Protein AF-A0A1C6B634-F1 (afdb_monomer)

Structure (mmCIF, N/CA/C/O backbone):
data_AF-A0A1C6B634-F1
#
_entry.i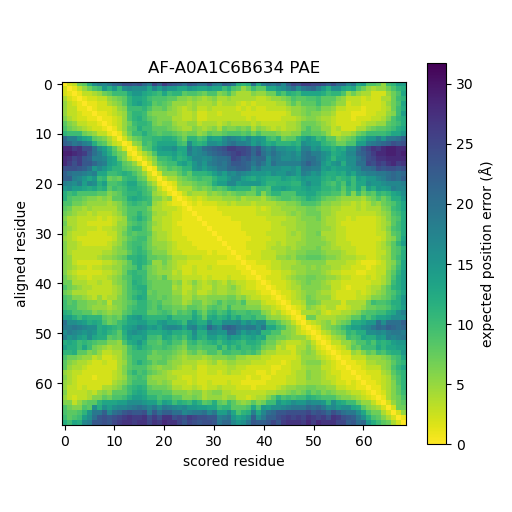d   A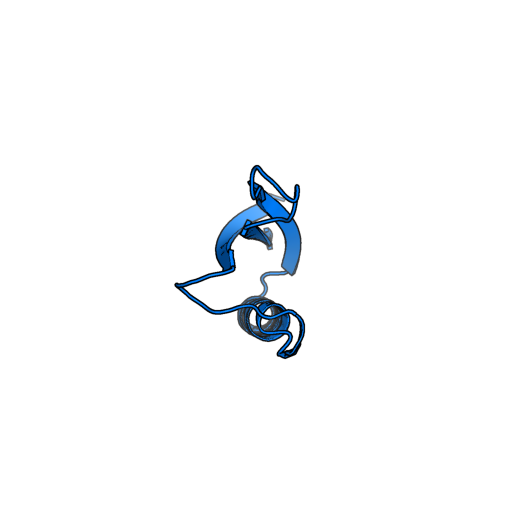F-A0A1C6B634-F1
#
loop_
_atom_site.group_PDB
_atom_site.id
_atom_site.type_symbol
_atom_site.label_atom_id
_atom_site.label_alt_id
_atom_site.label_comp_id
_atom_site.label_asym_id
_atom_site.label_entity_id
_atom_site.label_seq_id
_atom_site.pdbx_PDB_ins_code
_atom_site.Cartn_x
_atom_site.Cartn_y
_atom_site.Cartn_z
_atom_site.occupancy
_atom_site.B_iso_or_equiv
_atom_site.auth_seq_id
_atom_site.auth_comp_id
_atom_site.auth_asym_id
_atom_site.auth_a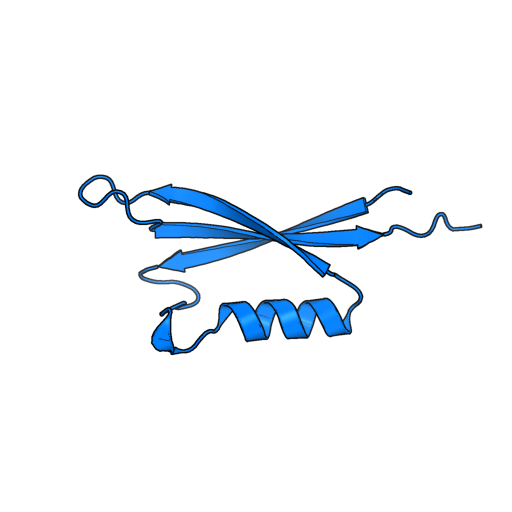tom_id
_atom_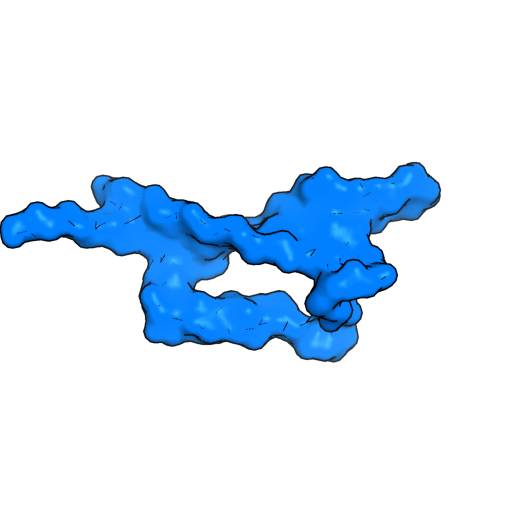site.pdbx_PDB_model_num
ATOM 1 N N . MET A 1 1 ? -6.757 11.996 18.889 1.00 60.28 1 MET A N 1
ATOM 2 C CA . MET A 1 1 ? -6.928 10.864 17.956 1.00 60.28 1 MET A CA 1
ATOM 3 C C . MET A 1 1 ? -5.578 10.548 17.358 1.00 60.28 1 MET A C 1
ATOM 5 O O . MET A 1 1 ? -5.100 11.300 16.516 1.00 60.28 1 MET A O 1
ATOM 9 N N . MET A 1 2 ? -4.937 9.504 17.878 1.00 78.12 2 MET A N 1
ATOM 10 C CA . MET A 1 2 ? -3.728 8.950 17.277 1.00 78.12 2 MET A CA 1
ATOM 11 C C . MET A 1 2 ? -4.116 8.242 15.977 1.00 78.12 2 MET A C 1
ATOM 13 O O . MET A 1 2 ? -5.179 7.628 15.895 1.00 78.12 2 MET A O 1
ATOM 17 N N . TYR A 1 3 ? -3.273 8.353 14.961 1.00 77.62 3 TYR A N 1
ATOM 18 C CA . TYR A 1 3 ? -3.426 7.609 13.718 1.00 77.62 3 TYR A CA 1
ATOM 19 C C . TYR A 1 3 ? -2.279 6.615 13.620 1.00 77.62 3 TYR A C 1
ATOM 21 O O . TYR A 1 3 ? -1.135 6.947 13.926 1.00 77.62 3 TYR A O 1
ATOM 29 N N . GLN A 1 4 ? -2.611 5.388 13.240 1.00 86.12 4 GLN A N 1
ATOM 30 C CA . GLN A 1 4 ? -1.636 4.396 12.835 1.00 86.12 4 GLN A CA 1
ATOM 31 C C . GLN A 1 4 ? -1.481 4.504 11.324 1.00 86.12 4 GLN A C 1
ATOM 33 O O . GLN A 1 4 ? -2.477 4.397 10.604 1.00 86.12 4 GLN A O 1
ATOM 38 N N . ASP A 1 5 ? -0.248 4.710 10.873 1.00 88.75 5 ASP A N 1
ATOM 39 C CA . ASP A 1 5 ? 0.100 4.742 9.457 1.00 88.75 5 ASP A CA 1
ATOM 40 C C . ASP A 1 5 ? 0.772 3.427 9.050 1.00 88.75 5 ASP A C 1
ATOM 42 O O . ASP A 1 5 ? 1.646 2.911 9.751 1.00 88.75 5 ASP A O 1
ATOM 46 N N . GLU A 1 6 ? 0.373 2.895 7.900 1.00 88.25 6 GLU A N 1
ATOM 47 C CA . GLU A 1 6 ? 0.981 1.734 7.262 1.00 88.25 6 GLU A CA 1
ATOM 48 C C . GLU A 1 6 ? 1.411 2.095 5.836 1.00 88.25 6 GLU A C 1
ATOM 50 O O . GLU A 1 6 ? 0.673 2.744 5.089 1.00 88.25 6 GLU A O 1
ATOM 55 N N . TYR A 1 7 ? 2.625 1.678 5.475 1.00 87.06 7 TYR A N 1
ATOM 56 C CA . TYR A 1 7 ? 3.262 1.977 4.197 1.00 87.06 7 TYR A CA 1
ATOM 57 C C . TYR A 1 7 ? 3.343 0.697 3.372 1.00 87.06 7 TYR A C 1
ATOM 59 O O . TYR A 1 7 ? 3.960 -0.284 3.788 1.00 87.06 7 TYR A O 1
ATOM 67 N N . VAL A 1 8 ? 2.713 0.699 2.199 1.00 84.88 8 VAL A N 1
ATOM 68 C CA . VAL A 1 8 ? 2.734 -0.443 1.280 1.00 84.88 8 VAL A CA 1
ATOM 69 C C . VAL A 1 8 ? 3.542 -0.085 0.042 1.00 84.88 8 VAL A C 1
ATOM 71 O O . VAL A 1 8 ? 3.057 0.650 -0.820 1.00 84.88 8 VAL A O 1
ATOM 74 N N . SER A 1 9 ? 4.749 -0.644 -0.062 1.00 81.81 9 SER A N 1
ATOM 75 C CA . SER A 1 9 ? 5.665 -0.377 -1.172 1.00 81.81 9 SER A CA 1
ATOM 76 C C . SER A 1 9 ? 5.229 -1.036 -2.474 1.00 81.81 9 SER A C 1
ATOM 78 O O . SER A 1 9 ? 4.890 -2.220 -2.536 1.00 81.81 9 SER A O 1
ATOM 80 N N . LEU A 1 10 ? 5.286 -0.252 -3.546 1.00 76.00 10 LEU A N 1
ATOM 81 C CA . LEU A 1 10 ? 4.93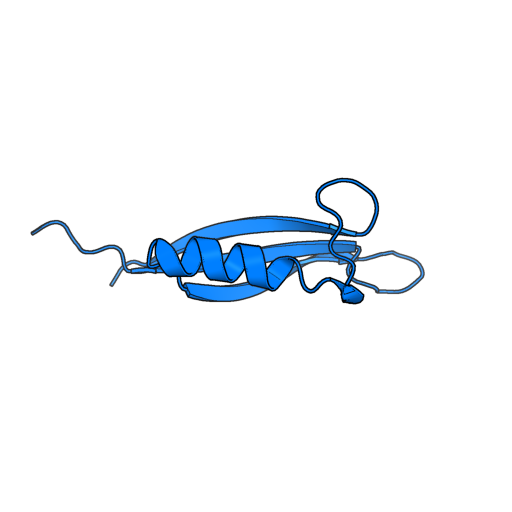1 -0.630 -4.905 1.00 76.00 10 LEU A CA 1
ATOM 82 C C . LEU A 1 10 ? 6.127 -0.409 -5.827 1.00 76.00 10 LEU A C 1
ATOM 84 O O . LEU A 1 10 ? 6.702 0.679 -5.840 1.00 76.00 10 LEU A O 1
ATOM 88 N N . TYR A 1 11 ? 6.455 -1.403 -6.655 1.00 68.88 11 TYR A N 1
ATOM 89 C CA . TYR A 1 11 ? 7.572 -1.330 -7.598 1.00 68.88 11 TYR A CA 1
ATOM 90 C C . TYR A 1 11 ? 7.088 -1.404 -9.055 1.00 68.88 11 TYR A C 1
ATOM 92 O O . TYR A 1 11 ? 6.356 -2.314 -9.458 1.00 68.88 11 TYR A O 1
ATOM 100 N N . ARG A 1 12 ? 7.547 -0.472 -9.896 1.00 61.56 12 ARG A N 1
ATOM 101 C CA . ARG A 1 12 ? 7.445 -0.554 -11.361 1.00 61.56 12 ARG A CA 1
ATOM 102 C C . ARG A 1 12 ? 8.697 -1.233 -11.918 1.00 61.56 12 ARG A C 1
ATOM 104 O O . ARG A 1 12 ? 9.734 -0.594 -12.082 1.00 61.56 12 ARG A O 1
ATOM 111 N N . GLY A 1 13 ? 8.580 -2.527 -12.241 1.00 53.84 13 GLY A N 1
ATOM 112 C CA . GLY A 1 13 ? 9.617 -3.287 -12.963 1.00 53.84 13 GLY A CA 1
ATOM 113 C C . GLY A 1 13 ? 10.091 -4.613 -12.350 1.00 53.84 13 GLY A C 1
ATOM 114 O O . GLY A 1 13 ? 11.152 -5.084 -12.740 1.00 53.84 13 GLY A O 1
ATOM 115 N N . GLY A 1 14 ? 9.346 -5.217 -11.420 1.00 43.97 14 GLY A N 1
ATOM 116 C CA . GLY A 1 14 ? 9.691 -6.513 -10.818 1.00 43.97 14 GLY A CA 1
ATOM 117 C C . GLY A 1 14 ? 9.457 -6.520 -9.310 1.00 43.97 14 GLY A C 1
ATOM 118 O O . GLY A 1 14 ? 10.215 -5.912 -8.568 1.00 43.97 14 GLY A O 1
ATOM 119 N N . GLY A 1 15 ? 8.391 -7.201 -8.879 1.00 42.34 15 GLY A N 1
ATOM 120 C CA . GLY A 1 15 ? 7.877 -7.193 -7.503 1.00 42.34 15 GLY A CA 1
ATOM 121 C C . GLY A 1 15 ? 6.563 -6.411 -7.411 1.00 42.34 15 GLY A C 1
ATOM 122 O O . GLY A 1 15 ? 6.559 -5.193 -7.465 1.00 42.34 15 GLY A O 1
ATOM 123 N N . PHE A 1 16 ? 5.434 -7.125 -7.362 1.00 43.28 16 PHE A N 1
ATOM 124 C CA . PHE A 1 16 ? 4.061 -6.586 -7.389 1.00 43.28 16 PHE A CA 1
ATOM 125 C C . PHE A 1 16 ? 3.791 -5.535 -8.491 1.00 43.28 16 PHE A C 1
ATOM 127 O O . PHE A 1 16 ? 3.611 -4.346 -8.257 1.00 43.28 16 PHE A O 1
ATOM 134 N N . TRP A 1 17 ? 3.726 -6.023 -9.733 1.00 47.34 17 TRP A N 1
ATOM 135 C CA . TRP A 1 17 ? 3.447 -5.275 -10.963 1.00 47.34 17 TRP A CA 1
ATOM 136 C C . TRP A 1 17 ? 2.213 -4.361 -10.886 1.00 47.34 17 TRP A C 1
ATOM 138 O O . TRP A 1 17 ? 1.109 -4.793 -11.228 1.00 47.34 17 TRP A O 1
ATOM 148 N N . ILE A 1 18 ? 2.393 -3.085 -10.540 1.00 53.44 18 ILE A N 1
ATOM 149 C CA . ILE A 1 18 ? 1.422 -2.035 -10.863 1.00 53.44 18 ILE A CA 1
ATOM 150 C C . ILE A 1 18 ? 1.766 -1.499 -12.250 1.00 53.44 18 ILE A C 1
ATOM 152 O O . ILE A 1 18 ? 2.546 -0.561 -12.407 1.00 53.44 18 ILE A O 1
ATOM 156 N N . ASN A 1 19 ? 1.177 -2.101 -13.282 1.00 54.50 19 ASN A N 1
ATOM 157 C CA . ASN A 1 19 ? 0.855 -1.307 -14.457 1.00 54.50 19 ASN A CA 1
ATOM 158 C C . ASN A 1 19 ? -0.364 -0.440 -14.083 1.00 54.50 19 ASN A C 1
ATOM 160 O O . ASN A 1 19 ? -1.259 -0.865 -13.349 1.00 54.50 19 ASN A O 1
ATOM 164 N N . ASN A 1 20 ? -0.407 0.807 -14.551 1.00 58.50 20 ASN A N 1
ATOM 165 C CA . ASN A 1 20 ? -1.608 1.631 -14.372 1.00 58.50 20 ASN A CA 1
ATOM 166 C C . ASN A 1 20 ? -2.811 1.050 -15.140 1.00 58.50 20 ASN A C 1
ATOM 168 O O . ASN A 1 20 ? -3.942 1.414 -14.850 1.00 58.50 20 ASN A O 1
ATOM 172 N N . ALA A 1 21 ? -2.571 0.122 -16.074 1.00 57.91 21 ALA A N 1
ATOM 173 C CA . ALA A 1 21 ? -3.599 -0.546 -16.864 1.00 57.91 21 ALA A CA 1
ATOM 174 C C . ALA A 1 21 ? -4.509 -1.473 -16.032 1.00 57.91 21 ALA A C 1
ATOM 176 O O . ALA A 1 21 ? -5.705 -1.532 -16.291 1.00 57.91 21 ALA A O 1
ATOM 177 N N . GLU A 1 22 ? -3.981 -2.169 -15.018 1.00 64.44 22 GLU A N 1
ATOM 178 C CA . GLU A 1 22 ? -4.754 -3.117 -14.194 1.00 64.44 22 GLU A CA 1
ATOM 179 C C . GLU A 1 22 ? -5.206 -2.522 -12.851 1.00 64.44 22 GLU A C 1
ATOM 181 O O . GLU A 1 22 ? -5.805 -3.229 -12.036 1.00 64.44 22 GLU A O 1
ATOM 186 N N . CYS A 1 23 ? -4.908 -1.242 -12.588 1.00 70.75 23 CYS A N 1
ATOM 187 C CA . CYS A 1 23 ? -5.322 -0.509 -11.384 1.00 70.75 23 CYS A CA 1
ATOM 188 C C . CYS A 1 23 ? -5.096 -1.273 -10.060 1.00 70.75 23 CYS A C 1
ATOM 190 O O . CYS A 1 23 ? -5.885 -1.150 -9.123 1.00 70.75 23 CYS A O 1
ATOM 192 N N . LYS A 1 24 ? -4.026 -2.080 -9.947 1.00 73.25 24 LYS A N 1
ATOM 193 C CA . LYS A 1 24 ? -3.825 -2.984 -8.791 1.00 73.25 24 LYS A CA 1
ATOM 194 C C . LYS A 1 24 ? -3.715 -2.276 -7.443 1.00 73.25 24 LYS A C 1
ATOM 196 O O . LYS A 1 24 ? -4.063 -2.873 -6.429 1.00 73.25 24 LYS A O 1
ATOM 201 N N . HIS A 1 25 ? -3.309 -1.008 -7.433 1.00 78.25 25 HIS A N 1
ATOM 202 C CA . HIS A 1 25 ? -3.304 -0.166 -6.234 1.00 78.25 25 HIS A CA 1
ATOM 203 C C . HIS A 1 25 ? -4.707 -0.057 -5.623 1.00 78.25 25 HIS A C 1
ATOM 205 O O . HIS A 1 25 ? -4.842 -0.059 -4.405 1.00 78.25 25 HIS A O 1
ATOM 211 N N . ARG A 1 26 ? -5.763 -0.058 -6.451 1.00 82.88 26 ARG A N 1
ATOM 212 C CA . ARG A 1 26 ? -7.149 -0.019 -5.978 1.00 82.88 26 ARG A CA 1
ATOM 213 C C . ARG A 1 26 ? -7.511 -1.273 -5.185 1.00 82.88 26 ARG A C 1
ATOM 215 O O . ARG A 1 26 ? -8.074 -1.145 -4.113 1.00 82.88 26 ARG A O 1
ATOM 222 N N . LYS A 1 27 ? -7.078 -2.462 -5.628 1.00 86.00 27 LYS A N 1
ATOM 223 C CA . LYS A 1 27 ? -7.310 -3.720 -4.888 1.00 86.00 27 LYS A CA 1
ATOM 224 C C . LYS A 1 27 ? -6.640 -3.722 -3.513 1.00 86.00 27 LYS A C 1
ATOM 226 O O . LYS A 1 27 ? -7.185 -4.282 -2.567 1.00 86.00 27 LYS A O 1
ATOM 231 N N . ILE A 1 28 ? -5.456 -3.113 -3.409 1.00 84.88 28 ILE A N 1
ATOM 232 C CA . ILE A 1 28 ? -4.759 -2.945 -2.129 1.00 84.88 28 ILE A CA 1
ATOM 233 C C . ILE A 1 28 ? -5.574 -2.003 -1.242 1.00 84.88 28 ILE A C 1
ATOM 235 O O . ILE A 1 28 ? -5.947 -2.389 -0.139 1.00 84.88 28 ILE A O 1
ATOM 239 N N . ILE A 1 29 ? -5.939 -0.825 -1.751 1.00 87.94 29 ILE A N 1
ATOM 240 C CA . ILE A 1 29 ? -6.763 0.143 -1.017 1.00 87.94 29 ILE A CA 1
ATOM 241 C C . ILE A 1 29 ? -8.083 -0.491 -0.552 1.00 87.94 29 ILE A C 1
ATOM 243 O O . ILE A 1 29 ? -8.429 -0.350 0.615 1.00 87.94 29 ILE A O 1
ATOM 247 N N . ASP A 1 30 ? -8.775 -1.248 -1.405 1.00 89.50 30 ASP A N 1
ATOM 248 C CA . ASP A 1 30 ? -10.040 -1.914 -1.070 1.00 89.50 30 ASP A CA 1
ATOM 249 C C . ASP A 1 30 ? -9.862 -2.958 0.048 1.00 89.50 30 ASP A C 1
ATOM 251 O O . ASP A 1 30 ? -10.663 -3.024 0.985 1.00 89.50 30 ASP A O 1
ATOM 255 N N . ARG A 1 31 ? -8.776 -3.744 0.008 1.00 89.69 31 ARG A N 1
ATOM 256 C CA . ARG A 1 31 ? -8.446 -4.726 1.057 1.00 89.69 31 ARG A CA 1
ATOM 257 C C . ARG A 1 31 ? -8.177 -4.061 2.408 1.00 89.69 31 ARG A C 1
ATOM 259 O O . ARG A 1 31 ? -8.551 -4.602 3.449 1.00 89.69 31 ARG A O 1
ATOM 266 N N . TYR A 1 32 ? -7.508 -2.915 2.401 1.00 89.19 32 TYR A N 1
ATOM 267 C CA . TYR A 1 32 ? -7.223 -2.145 3.610 1.00 89.19 32 TYR A CA 1
ATOM 268 C C . TYR A 1 32 ? -8.467 -1.393 4.108 1.00 89.19 32 TYR A C 1
ATOM 270 O O . TYR A 1 32 ? -8.738 -1.380 5.310 1.00 89.19 32 TYR A O 1
ATOM 278 N N . ALA A 1 33 ? -9.307 -0.898 3.198 1.00 89.00 33 ALA A N 1
ATOM 279 C CA . ALA A 1 33 ? -10.603 -0.305 3.516 1.00 89.00 33 ALA A CA 1
ATOM 280 C C . ALA A 1 33 ? -11.532 -1.283 4.247 1.00 89.00 33 ALA A C 1
ATOM 282 O O . ALA A 1 33 ? -12.171 -0.896 5.228 1.00 89.00 33 ALA A O 1
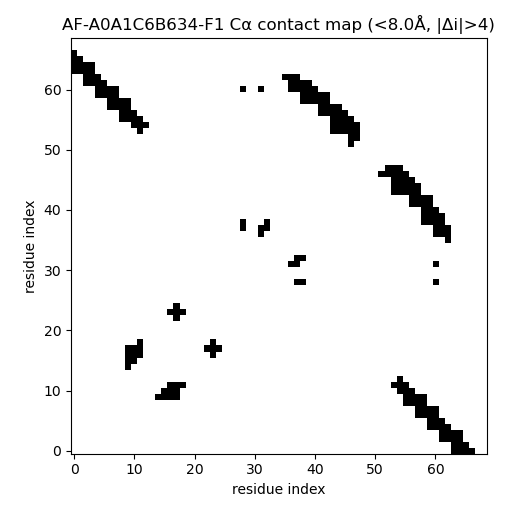ATOM 283 N N . ALA A 1 34 ? -11.545 -2.562 3.852 1.00 91.25 34 ALA A N 1
ATOM 284 C CA . ALA A 1 34 ? -12.276 -3.614 4.566 1.00 91.25 34 ALA A CA 1
ATOM 285 C C . ALA A 1 34 ? -11.799 -3.805 6.023 1.00 91.25 34 ALA A C 1
ATOM 287 O O . ALA A 1 34 ? -12.566 -4.236 6.880 1.00 91.25 34 ALA A O 1
ATOM 288 N N . GLN A 1 35 ? -10.552 -3.433 6.321 1.00 89.81 35 GLN A N 1
ATOM 289 C CA . GLN A 1 35 ? -9.933 -3.503 7.648 1.00 89.81 35 GLN A CA 1
ATOM 290 C C . GLN A 1 35 ? -9.971 -2.158 8.400 1.00 89.81 35 GLN A C 1
ATOM 292 O O . GLN A 1 35 ? -9.256 -1.977 9.386 1.00 89.81 35 GLN A O 1
ATOM 297 N N . ARG A 1 36 ? -10.817 -1.216 7.953 1.00 89.50 36 ARG A N 1
ATOM 298 C CA . ARG A 1 36 ? -10.970 0.148 8.499 1.00 89.50 36 ARG A CA 1
ATOM 299 C C . ARG A 1 36 ? -9.759 1.070 8.315 1.00 89.50 36 ARG A C 1
ATOM 301 O O . ARG A 1 36 ? -9.708 2.126 8.940 1.00 89.50 36 ARG A O 1
ATOM 308 N N . TRP A 1 37 ? -8.829 0.723 7.436 1.00 92.25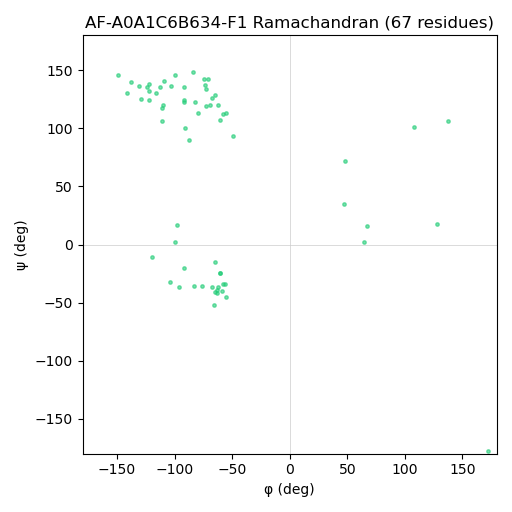 37 TRP A N 1
ATOM 309 C CA . TRP A 1 37 ? -7.770 1.634 7.008 1.00 92.25 37 TRP A CA 1
ATOM 310 C C . TRP A 1 37 ? -8.266 2.531 5.874 1.00 92.25 37 TRP A C 1
ATOM 312 O O . TRP A 1 37 ? -9.112 2.140 5.070 1.00 92.25 37 TRP A O 1
ATOM 322 N N . ARG A 1 38 ? -7.758 3.755 5.790 1.00 90.00 38 ARG A N 1
ATOM 323 C CA . ARG A 1 38 ? -8.125 4.732 4.762 1.00 90.00 38 ARG A CA 1
ATOM 324 C C . ARG A 1 38 ? -6.888 5.159 3.996 1.00 90.00 38 ARG A C 1
ATOM 326 O O . ARG A 1 38 ? -5.841 5.396 4.580 1.00 90.00 38 ARG A O 1
ATOM 333 N N . TYR A 1 39 ? -7.024 5.271 2.681 1.00 88.88 39 TYR A N 1
ATOM 334 C CA . TYR A 1 39 ? -5.968 5.818 1.841 1.00 88.88 39 TYR A CA 1
ATOM 335 C C . TYR A 1 39 ? -5.688 7.273 2.217 1.00 88.88 39 TYR A C 1
ATOM 337 O O . TYR A 1 39 ? -6.588 8.110 2.153 1.00 88.88 39 TYR A O 1
ATOM 345 N N . ALA A 1 40 ? -4.448 7.537 2.619 1.00 89.19 40 ALA A N 1
ATOM 346 C CA . ALA A 1 40 ? -3.973 8.844 3.051 1.00 89.19 40 ALA A CA 1
ATOM 347 C C . ALA A 1 40 ? -3.116 9.521 1.972 1.00 89.19 40 ALA A C 1
ATOM 349 O O . ALA A 1 40 ? -3.166 10.740 1.824 1.00 89.19 40 ALA A O 1
ATOM 350 N N . GLY A 1 41 ? -2.370 8.752 1.173 1.00 87.94 41 GLY A N 1
ATOM 351 C CA . GLY A 1 41 ? -1.546 9.317 0.108 1.00 87.94 41 GLY A CA 1
ATOM 352 C C . GLY A 1 41 ? -0.629 8.309 -0.574 1.00 87.94 41 GLY A C 1
ATOM 353 O O . GLY A 1 41 ? -0.637 7.122 -0.265 1.00 87.94 41 GLY A O 1
ATOM 354 N N . CYS A 1 42 ? 0.166 8.801 -1.520 1.00 85.00 42 CYS A N 1
ATOM 355 C CA . CYS A 1 42 ? 1.181 8.027 -2.225 1.00 85.00 42 CYS A CA 1
ATOM 356 C C . CYS A 1 42 ? 2.500 8.796 -2.167 1.00 85.00 42 CYS A C 1
ATOM 358 O O . CYS A 1 42 ? 2.540 9.965 -2.560 1.00 85.00 42 CYS A O 1
ATOM 360 N N . LEU A 1 43 ? 3.555 8.155 -1.668 1.00 84.38 43 LEU A N 1
ATOM 361 C CA . LEU A 1 43 ? 4.871 8.758 -1.509 1.00 84.38 43 LEU A CA 1
ATOM 362 C C . LEU A 1 43 ? 5.857 8.114 -2.492 1.00 84.38 43 LEU A C 1
ATOM 364 O O . LEU A 1 43 ? 6.117 6.918 -2.383 1.00 84.38 43 LEU A O 1
ATOM 368 N N . PRO A 1 44 ? 6.436 8.861 -3.444 1.00 80.56 44 PRO A N 1
ATOM 369 C CA . PRO A 1 44 ? 7.480 8.318 -4.300 1.00 80.56 44 PRO A CA 1
ATOM 370 C C . PRO A 1 44 ? 8.747 8.037 -3.483 1.00 80.56 44 PRO A C 1
ATOM 372 O O . PRO A 1 44 ? 9.285 8.934 -2.840 1.00 80.56 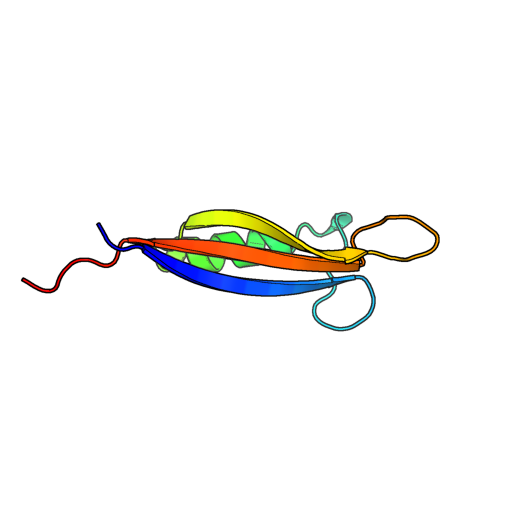44 PRO A O 1
ATOM 375 N N . ILE A 1 45 ? 9.251 6.807 -3.556 1.00 82.19 45 ILE A N 1
ATOM 376 C CA . ILE A 1 45 ? 10.495 6.385 -2.889 1.00 82.19 45 ILE A CA 1
ATOM 377 C C . ILE A 1 45 ? 11.669 6.464 -3.861 1.00 82.19 45 ILE A C 1
ATOM 379 O O . ILE A 1 45 ? 12.785 6.828 -3.493 1.00 82.19 45 ILE A O 1
ATOM 383 N N . LYS A 1 46 ? 11.425 6.132 -5.134 1.00 80.06 46 LYS A N 1
ATOM 384 C CA . LYS A 1 46 ? 12.468 6.121 -6.157 1.00 80.06 46 LYS A CA 1
ATOM 385 C C . LYS A 1 46 ? 11.947 6.643 -7.475 1.00 80.06 46 LYS A C 1
ATOM 387 O O . LYS A 1 46 ? 10.932 6.173 -7.988 1.00 80.06 46 LYS A O 1
ATOM 392 N N . LEU A 1 47 ? 12.689 7.573 -8.059 1.00 76.69 47 LEU A N 1
ATOM 393 C CA . LEU A 1 47 ? 12.464 8.062 -9.412 1.00 76.69 47 LEU A CA 1
ATOM 394 C C . LEU A 1 47 ? 13.446 7.376 -10.370 1.00 76.69 47 LEU A C 1
ATOM 396 O O . LEU A 1 47 ? 14.576 7.045 -10.007 1.00 76.69 47 LEU A O 1
ATOM 400 N N . SER A 1 48 ? 13.008 7.126 -11.598 1.00 74.25 48 SER A N 1
ATOM 401 C CA . SER A 1 48 ? 13.885 6.700 -12.685 1.00 74.25 48 SER A CA 1
ATOM 402 C C . SER A 1 48 ? 14.728 7.897 -13.128 1.00 74.25 48 SER A C 1
ATOM 404 O O . SER A 1 48 ? 14.169 8.907 -13.549 1.00 74.25 48 SER A O 1
ATOM 406 N N . GLY A 1 49 ? 16.056 7.780 -13.018 1.00 63.78 49 GLY A N 1
ATOM 407 C CA . GLY A 1 49 ? 17.001 8.879 -13.255 1.00 63.78 49 GLY A CA 1
ATOM 408 C C . GLY A 1 49 ? 16.886 9.536 -14.633 1.00 63.78 49 GLY A C 1
ATOM 409 O O . GLY A 1 49 ? 17.013 10.749 -14.726 1.00 63.78 49 GLY A O 1
ATOM 410 N N . ASP A 1 50 ? 16.547 8.767 -15.669 1.00 71.44 50 ASP A N 1
ATOM 411 C CA . ASP A 1 50 ? 16.517 9.278 -17.047 1.00 71.44 50 ASP A CA 1
ATOM 412 C C . ASP A 1 50 ? 15.148 9.828 -17.471 1.00 71.44 50 ASP A C 1
ATOM 414 O O . ASP A 1 50 ? 15.049 10.588 -18.430 1.00 71.44 50 ASP A O 1
ATOM 418 N N . SER A 1 51 ? 14.071 9.439 -16.780 1.00 68.00 51 SER A N 1
ATOM 419 C CA . SER A 1 51 ? 12.694 9.778 -17.179 1.00 68.00 51 SER A CA 1
ATOM 420 C C . SER A 1 51 ? 11.921 10.586 -16.138 1.00 68.00 51 SER A C 1
ATOM 422 O O . SER A 1 51 ? 10.811 11.034 -16.416 1.00 68.00 51 SER A O 1
ATOM 424 N N . GLY A 1 52 ? 12.448 10.726 -14.916 1.00 64.25 52 GLY A N 1
ATOM 425 C CA . GLY A 1 52 ? 11.739 11.329 -13.782 1.00 64.25 52 GLY A CA 1
ATOM 426 C C . GLY A 1 52 ? 10.500 10.543 -13.331 1.00 64.25 52 GLY A C 1
ATOM 427 O O . GLY A 1 52 ? 9.796 10.960 -12.413 1.00 64.25 52 GLY A O 1
ATOM 428 N N . LEU A 1 53 ? 10.208 9.395 -13.952 1.00 68.12 53 LEU A N 1
ATOM 429 C CA . LEU A 1 53 ? 9.031 8.594 -13.643 1.00 68.12 53 LEU A CA 1
ATOM 430 C C . LEU A 1 53 ? 9.207 7.877 -12.304 1.00 68.12 53 LEU A C 1
ATOM 432 O O . LEU A 1 53 ? 10.250 7.284 -12.036 1.00 68.12 53 LEU A O 1
ATOM 436 N N . MET A 1 54 ? 8.151 7.867 -11.486 1.00 68.38 54 MET A N 1
ATOM 437 C CA . MET A 1 54 ? 8.128 7.142 -10.210 1.00 68.38 54 MET A CA 1
ATOM 438 C C . MET A 1 54 ? 8.331 5.644 -10.435 1.00 68.38 54 MET A C 1
ATOM 440 O O . MET A 1 54 ? 7.443 4.965 -10.951 1.00 68.38 54 MET A O 1
ATOM 444 N N . LYS A 1 55 ? 9.503 5.131 -10.082 1.00 74.62 55 LYS A N 1
ATOM 445 C CA . LYS A 1 55 ? 9.854 3.716 -10.182 1.00 74.62 55 LYS A CA 1
ATOM 446 C C . LYS A 1 55 ? 9.342 2.941 -8.974 1.00 74.62 55 LYS A C 1
ATOM 448 O O . LYS A 1 55 ? 8.900 1.811 -9.129 1.00 74.62 55 LYS A O 1
ATOM 453 N N . GLU A 1 56 ? 9.359 3.564 -7.804 1.00 80.06 56 GLU A N 1
ATOM 454 C CA . GLU A 1 56 ? 8.891 2.972 -6.552 1.00 80.06 56 GLU A CA 1
ATOM 455 C C . GLU A 1 56 ? 8.088 4.006 -5.772 1.00 80.06 56 GLU A C 1
ATOM 457 O O . GLU A 1 56 ? 8.464 5.183 -5.750 1.00 80.06 56 GLU A O 1
ATOM 462 N N . ALA A 1 57 ? 6.991 3.579 -5.154 1.00 83.06 57 ALA A N 1
ATOM 463 C CA . ALA A 1 57 ? 6.173 4.436 -4.310 1.00 83.06 57 ALA A CA 1
ATOM 464 C C . ALA A 1 57 ? 5.497 3.638 -3.194 1.00 83.06 57 ALA A C 1
ATOM 466 O O . ALA A 1 57 ? 5.086 2.503 -3.417 1.00 83.06 57 ALA A O 1
ATOM 467 N N . ASP A 1 58 ? 5.333 4.249 -2.030 1.00 86.38 58 ASP A N 1
ATOM 468 C CA . ASP A 1 58 ? 4.521 3.710 -0.947 1.00 86.38 58 ASP A CA 1
ATOM 469 C C . ASP A 1 58 ? 3.094 4.235 -1.048 1.00 86.38 58 ASP A C 1
ATOM 471 O O . ASP A 1 58 ? 2.875 5.435 -1.220 1.00 86.38 58 ASP A O 1
ATOM 475 N N . LEU A 1 59 ? 2.111 3.353 -0.879 1.00 87.94 59 LEU A N 1
ATOM 476 C CA . LEU A 1 59 ? 0.766 3.767 -0.492 1.00 87.94 59 LEU A CA 1
ATOM 477 C C . LEU A 1 59 ? 0.748 3.963 1.018 1.00 87.94 59 LEU A C 1
ATOM 479 O O . LEU A 1 59 ? 1.021 3.026 1.765 1.00 87.94 59 LEU A O 1
ATOM 483 N N . VAL A 1 60 ? 0.388 5.165 1.444 1.00 89.94 60 VAL A N 1
ATOM 484 C CA . VAL A 1 60 ? 0.204 5.517 2.847 1.00 89.94 60 VAL A CA 1
ATOM 485 C C . VAL A 1 60 ? -1.256 5.280 3.206 1.00 89.94 60 VAL A C 1
ATOM 487 O O . VAL A 1 60 ? -2.170 5.821 2.569 1.00 89.94 60 VAL A O 1
ATOM 490 N N . LEU A 1 61 ? -1.478 4.448 4.216 1.00 91.31 61 LEU A N 1
ATOM 491 C CA . LEU A 1 61 ? -2.791 4.062 4.712 1.00 91.31 61 LEU A CA 1
ATOM 492 C C . LEU A 1 61 ? -2.874 4.426 6.191 1.00 91.31 61 LEU A C 1
ATOM 494 O O . LEU A 1 61 ? -2.052 3.975 6.976 1.00 91.31 61 LEU A O 1
ATOM 498 N N . GLY A 1 62 ? -3.873 5.218 6.567 1.00 89.75 62 GLY A N 1
ATOM 499 C CA . GLY A 1 62 ? -4.088 5.656 7.942 1.00 89.75 62 GLY A CA 1
ATOM 500 C C . GLY A 1 62 ? -5.319 5.000 8.558 1.00 89.75 62 GLY A C 1
ATOM 501 O O . GLY A 1 62 ? -6.361 4.870 7.907 1.00 89.75 62 GLY A O 1
ATOM 502 N N . ARG A 1 63 ? -5.242 4.622 9.831 1.00 89.81 63 ARG A N 1
ATOM 503 C CA . ARG A 1 63 ? -6.393 4.176 10.629 1.00 89.81 63 ARG A CA 1
ATOM 504 C C . ARG A 1 63 ? -6.412 4.916 11.971 1.00 89.81 63 ARG A C 1
ATOM 506 O O . ARG A 1 63 ? -5.358 5.042 12.589 1.00 89.81 63 ARG A O 1
ATOM 513 N N . PRO A 1 64 ? -7.573 5.398 12.454 1.00 82.88 64 PRO A N 1
ATOM 514 C CA . PRO A 1 64 ? -7.657 5.944 13.803 1.00 82.88 64 PRO A CA 1
ATOM 515 C C . PRO A 1 64 ? -7.394 4.834 14.828 1.00 82.88 64 PRO A C 1
ATOM 517 O O . PRO A 1 64 ? -8.017 3.769 14.774 1.00 82.88 64 PRO A O 1
ATOM 520 N N . VAL A 1 65 ? -6.477 5.094 15.753 1.00 80.69 65 VAL A N 1
ATOM 521 C CA . VAL A 1 65 ? -6.289 4.280 16.952 1.00 80.69 65 VAL A CA 1
ATOM 522 C C . VAL A 1 65 ? -7.375 4.717 17.929 1.00 80.69 65 VAL A C 1
ATOM 524 O O . VAL A 1 65 ? -7.413 5.877 18.343 1.00 80.69 65 VAL A O 1
ATOM 527 N N . GLU A 1 66 ? -8.314 3.819 18.219 1.00 69.31 66 GLU A N 1
ATOM 528 C CA . GLU A 1 66 ? -9.215 4.011 19.353 1.00 69.31 66 GLU A CA 1
ATOM 529 C C . GLU A 1 66 ? -8.364 3.846 20.613 1.00 69.31 66 GLU A C 1
ATOM 531 O O . GLU A 1 66 ? -7.732 2.806 20.789 1.00 69.31 66 GLU A O 1
ATOM 536 N N . ASP A 1 67 ? -8.300 4.887 21.446 1.00 58.59 67 ASP A N 1
ATOM 537 C CA . ASP A 1 67 ? -7.767 4.758 22.799 1.00 58.59 67 ASP A CA 1
ATOM 538 C C . ASP A 1 67 ? -8.616 3.685 23.500 1.00 58.59 67 ASP A C 1
ATOM 540 O O . ASP A 1 67 ? -9.823 3.879 23.678 1.00 58.59 67 ASP A O 1
ATOM 544 N N . GLU A 1 68 ? -8.023 2.528 23.820 1.00 56.59 68 GLU A N 1
ATOM 545 C CA . GLU A 1 68 ? -8.679 1.511 24.647 1.00 56.59 68 GLU A CA 1
ATOM 546 C C . GLU A 1 68 ? -9.098 2.189 25.957 1.00 56.59 68 GLU A C 1
ATOM 548 O O . GLU A 1 68 ? -8.260 2.685 26.711 1.00 56.59 68 GLU A O 1
ATOM 553 N N . LYS A 1 69 ? -10.411 2.295 26.166 1.00 48.50 69 LYS A N 1
ATOM 554 C CA . LYS A 1 69 ? -11.017 2.975 27.310 1.00 48.50 69 LYS A CA 1
ATOM 555 C C . LYS A 1 69 ? -11.289 2.003 28.447 1.00 48.50 69 LYS A C 1
ATOM 557 O O . LYS A 1 69 ? -11.791 0.896 28.150 1.00 48.50 69 LYS A O 1
#

pLDDT: mean 75.88, std 13.99, range [42.34, 92.25]

Nearest PDB structures (foldseek):
  2fkl-assembly2_B  TM=5.519E-01  e=1.962E+00  Homo sapiens
  2fjz-assembly1_A  TM=5.373E-01  e=3.135E+00  Homo sapiens
  5eq6-assembly1_B  TM=3.609E-01  e=1.030E+00  Pseudomonas aeruginosa PAO1
  2l8y-assembly1_A  TM=4.139E-01  e=9.539E+00  Escherichia coli K-12

Radius of gyration: 14.12 Å; Cα contacts (8 Å, |Δi|>4): 116; chains: 1; bounding box: 29×18×44 Å

Mean predicted aligned error: 8.18 Å

Solvent-accessible surface area (backbone atoms only — not comparable to full-atom values): 4126 Å² total; per-residue (Å²): 130,54,68,47,76,46,76,47,79,38,28,58,84,74,59,73,74,52,51,83,88,73,48,48,66,55,58,52,51,52,59,36,42,7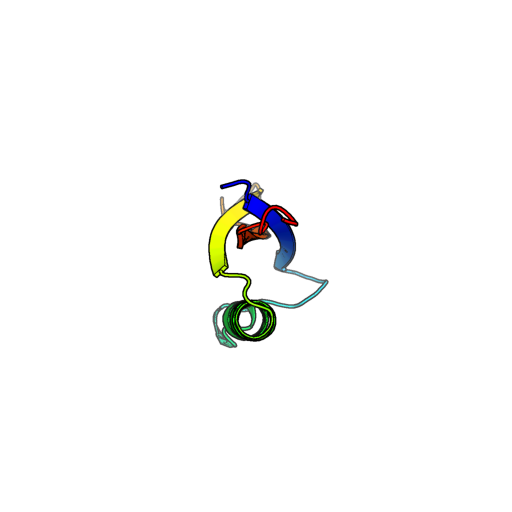6,71,64,30,38,85,70,49,74,46,77,76,36,61,35,90,91,71,69,45,72,32,24,33,26,41,33,30,36,26,78,50,75,78,89,124

Foldseek 3Di:
DDKDKDWDKDFDPDDHDDDVVVVVVVVVQVVVVVVQKHFDDKAQPDADPPPRHRRMIIGIIIHDDDPPD

Secondary structure (DSSP, 8-state):
-EEEEEEEEEESSSSS---TTTTHHHHHHHHHHTTT-EEEEEEEEEE-TTT--EEEEEEEEEEEE----

Sequence (69 aa):
MMYQDEYVSLYRGGGFWINNAECKHRKIIDRYAAQRWRYAGCLPIKLSGDSGLMKEADLVLGRPVEDEK